Protein AF-A0A2K3KWJ8-F1 (afdb_monomer_lite)

Sequence (118 aa):
GRIQQNNNNMNENIMTQVVDEMERGFMESAGRNVFDSSGCLIFFIRRGTLHAA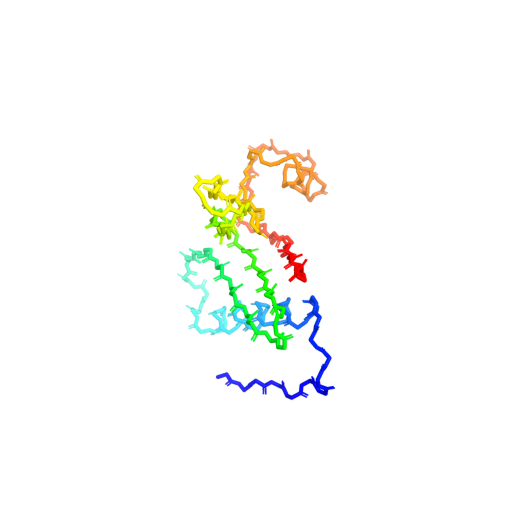NVGDSRSVLSSMKGIGKLKRLAVKQIVTDHNIDHREVKSAIRDLQPDIHDINCNINFPIFIAEKV

Radius of gyration: 17.96 Å; chains: 1; bounding box: 41×43×54 Å

Structure (mmCIF, N/CA/C/O backbone):
data_AF-A0A2K3KWJ8-F1
#
_entry.id   AF-A0A2K3KWJ8-F1
#
loop_
_atom_site.group_PDB
_atom_site.id
_atom_site.type_symbol
_atom_site.label_atom_id
_atom_site.label_alt_id
_atom_site.label_comp_id
_atom_site.label_asym_id
_atom_site.label_entity_id
_atom_site.label_seq_id
_atom_site.pdbx_PDB_ins_code
_atom_site.Cartn_x
_atom_site.Cartn_y
_atom_site.Cartn_z
_atom_site.occupancy
_atom_site.B_iso_or_equiv
_atom_site.auth_seq_id
_atom_site.auth_comp_id
_atom_site.auth_asym_id
_atom_site.auth_atom_id
_atom_site.pdbx_PDB_model_num
ATOM 1 N N . GLY A 1 1 ? -1.703 -16.107 -12.228 1.00 29.44 1 GLY A N 1
ATOM 2 C CA . GLY A 1 1 ? -0.675 -15.801 -11.215 1.00 29.44 1 GLY A CA 1
ATOM 3 C C . GLY A 1 1 ? -0.527 -16.972 -10.268 1.00 29.44 1 GLY A C 1
ATOM 4 O O . GLY A 1 1 ? -1.534 -17.524 -9.843 1.00 29.44 1 GLY A O 1
ATOM 5 N N . ARG A 1 2 ? 0.705 -17.398 -9.984 1.00 32.41 2 ARG A N 1
ATOM 6 C CA . ARG A 1 2 ? 1.006 -18.489 -9.048 1.00 32.41 2 ARG A CA 1
ATOM 7 C C . ARG A 1 2 ? 1.458 -17.839 -7.741 1.00 32.41 2 ARG A C 1
ATOM 9 O O . ARG A 1 2 ? 2.507 -17.210 -7.721 1.00 32.41 2 ARG A O 1
ATOM 16 N N . ILE A 1 3 ? 0.654 -17.925 -6.681 1.00 41.38 3 ILE A N 1
ATOM 17 C CA . ILE A 1 3 ? 1.034 -17.371 -5.373 1.00 41.38 3 ILE A CA 1
ATOM 18 C C . ILE A 1 3 ? 2.167 -18.248 -4.827 1.00 41.38 3 ILE A C 1
ATOM 20 O O . ILE A 1 3 ? 1.954 -19.436 -4.571 1.00 41.38 3 ILE A O 1
ATOM 24 N N . GLN A 1 4 ? 3.378 -17.696 -4.714 1.00 45.94 4 GLN A N 1
ATOM 25 C CA . GLN A 1 4 ? 4.510 -18.413 -4.126 1.00 45.94 4 GLN A CA 1
ATOM 26 C C . GLN A 1 4 ? 4.199 -18.779 -2.668 1.00 45.94 4 GLN A C 1
ATOM 28 O O . GLN A 1 4 ? 3.705 -17.959 -1.891 1.00 45.94 4 GLN A O 1
ATOM 33 N N . GLN A 1 5 ? 4.499 -20.020 -2.279 1.00 46.12 5 GLN A N 1
ATOM 34 C CA . GLN A 1 5 ? 4.441 -20.431 -0.880 1.00 46.12 5 GLN A CA 1
ATOM 35 C C . GLN A 1 5 ? 5.624 -19.808 -0.125 1.00 46.12 5 GLN A C 1
ATOM 37 O O . GLN A 1 5 ? 6.742 -20.301 -0.211 1.00 46.12 5 GLN A O 1
ATOM 42 N N . ASN A 1 6 ? 5.386 -18.734 0.631 1.00 52.72 6 ASN A N 1
ATOM 43 C CA . ASN A 1 6 ? 6.389 -18.151 1.526 1.00 52.72 6 ASN A CA 1
ATOM 44 C C . ASN A 1 6 ? 6.147 -18.604 2.970 1.00 52.72 6 ASN A C 1
ATOM 46 O O . ASN A 1 6 ? 5.498 -17.863 3.710 1.00 52.72 6 AS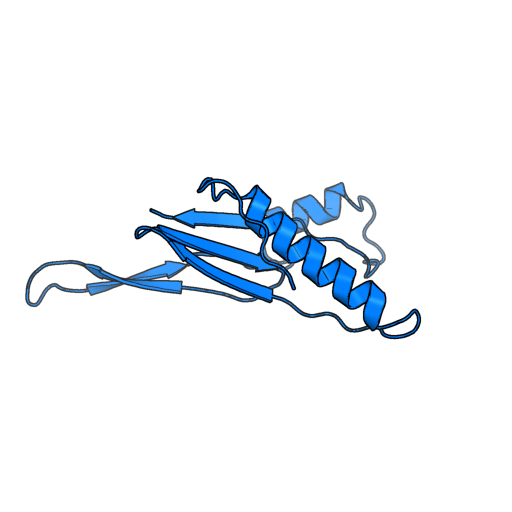N A O 1
ATOM 50 N N . ASN A 1 7 ? 6.616 -19.814 3.322 1.00 53.66 7 ASN A N 1
ATOM 51 C CA . ASN A 1 7 ? 6.937 -20.373 4.660 1.00 53.66 7 ASN A CA 1
ATOM 52 C C . ASN A 1 7 ? 6.309 -19.721 5.913 1.00 53.66 7 ASN A C 1
ATOM 54 O O . ASN A 1 7 ? 6.910 -19.637 6.979 1.00 53.66 7 ASN A O 1
ATOM 58 N N . ASN A 1 8 ? 5.068 -19.272 5.811 1.00 56.00 8 ASN A N 1
ATOM 59 C CA . ASN A 1 8 ? 4.373 -18.442 6.780 1.00 56.00 8 ASN A CA 1
ATOM 60 C C . ASN A 1 8 ? 5.010 -17.099 7.197 1.00 56.00 8 ASN A C 1
ATOM 62 O O . ASN A 1 8 ? 4.513 -16.513 8.158 1.00 56.00 8 ASN A O 1
ATOM 66 N N . ASN A 1 9 ? 6.002 -16.567 6.479 1.00 61.22 9 ASN A N 1
ATOM 67 C CA . ASN A 1 9 ? 6.663 -15.307 6.836 1.00 61.22 9 ASN A CA 1
ATOM 68 C C . ASN A 1 9 ? 6.201 -14.151 5.939 1.00 61.22 9 ASN A C 1
ATOM 70 O O . ASN A 1 9 ? 6.896 -13.769 5.001 1.00 61.22 9 ASN A O 1
ATOM 74 N N . MET A 1 10 ? 4.991 -13.641 6.190 1.00 65.19 10 MET A N 1
ATOM 75 C CA . MET A 1 10 ? 4.504 -12.466 5.467 1.00 65.19 10 MET A CA 1
ATOM 76 C C . MET A 1 10 ? 5.047 -11.185 6.074 1.00 65.19 10 MET A C 1
ATOM 78 O O . MET A 1 10 ? 4.832 -10.932 7.252 1.00 65.19 10 MET A O 1
ATOM 82 N N . ASN A 1 11 ? 5.740 -10.418 5.241 1.00 68.81 11 ASN A N 1
ATOM 83 C CA . ASN A 1 11 ? 6.336 -9.131 5.551 1.00 68.81 11 ASN A CA 1
ATOM 84 C C . ASN A 1 11 ? 6.162 -8.182 4.356 1.00 68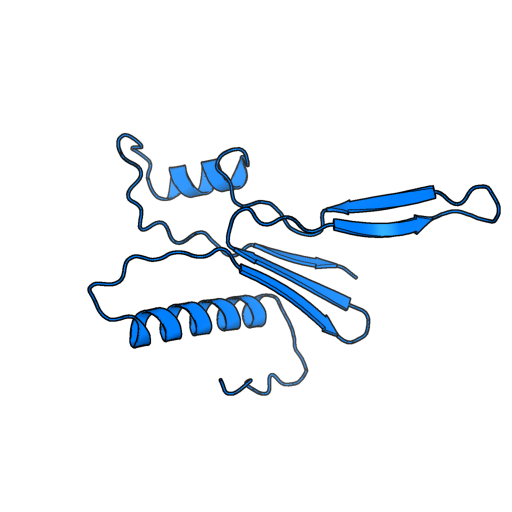.81 11 ASN A C 1
ATOM 86 O O . ASN A 1 11 ? 5.724 -8.598 3.277 1.00 68.81 11 ASN A O 1
ATOM 90 N N . GLU A 1 12 ? 6.550 -6.927 4.561 1.00 66.81 12 GLU A N 1
ATOM 91 C CA . GLU A 1 12 ? 6.615 -5.864 3.554 1.00 66.81 12 GLU A CA 1
ATOM 92 C C . GLU A 1 12 ? 7.129 -6.346 2.182 1.00 66.81 12 GLU A C 1
ATOM 94 O O . GLU A 1 12 ? 6.462 -6.154 1.167 1.00 66.81 12 GLU A O 1
ATOM 99 N N . ASN A 1 13 ? 8.231 -7.105 2.160 1.00 73.88 13 ASN A N 1
ATOM 100 C CA . ASN A 1 13 ? 8.828 -7.620 0.924 1.00 73.88 13 ASN A CA 1
ATOM 101 C C . ASN A 1 13 ? 7.878 -8.462 0.060 1.00 73.88 13 ASN A C 1
ATOM 103 O O . ASN A 1 13 ? 8.017 -8.435 -1.160 1.00 73.88 13 ASN A O 1
ATOM 107 N N . ILE A 1 14 ? 6.925 -9.209 0.636 1.00 77.94 14 ILE A N 1
ATOM 108 C CA . ILE A 1 14 ? 5.961 -9.962 -0.188 1.00 77.94 14 ILE A CA 1
ATOM 109 C C . ILE A 1 14 ? 5.044 -9.005 -0.943 1.00 77.94 14 ILE A C 1
ATOM 111 O O . ILE A 1 14 ? 4.773 -9.218 -2.120 1.00 77.94 14 ILE A O 1
ATOM 115 N N . MET A 1 15 ? 4.525 -7.982 -0.264 1.00 76.94 15 MET A N 1
ATOM 116 C CA . MET A 1 15 ? 3.573 -7.055 -0.874 1.00 76.94 15 MET A CA 1
ATOM 117 C C . MET A 1 15 ? 4.252 -6.243 -1.977 1.00 76.94 15 MET A C 1
ATOM 119 O O . MET A 1 15 ? 3.662 -6.085 -3.042 1.00 76.94 15 MET A O 1
ATOM 123 N N . THR A 1 16 ? 5.508 -5.837 -1.766 1.00 81.69 16 THR A N 1
ATOM 124 C CA . THR A 1 16 ? 6.354 -5.230 -2.804 1.00 81.69 16 THR A CA 1
ATOM 125 C C . THR A 1 16 ? 6.499 -6.161 -4.006 1.00 81.69 16 THR A C 1
ATOM 127 O O . THR A 1 16 ? 6.117 -5.788 -5.108 1.00 81.69 16 THR A O 1
ATOM 130 N N . GLN A 1 17 ? 6.915 -7.417 -3.794 1.00 83.75 17 GLN A N 1
ATOM 131 C CA . GLN A 1 17 ? 7.048 -8.397 -4.882 1.00 83.75 17 GLN A CA 1
ATOM 132 C C . GLN A 1 17 ? 5.737 -8.615 -5.642 1.00 83.75 17 GLN A C 1
ATOM 134 O O . GLN A 1 17 ? 5.741 -8.763 -6.856 1.00 83.75 17 GLN A O 1
ATOM 139 N N . VAL A 1 18 ? 4.602 -8.654 -4.943 1.00 83.12 18 VAL A N 1
ATOM 140 C CA . VAL A 1 18 ? 3.288 -8.840 -5.568 1.00 83.12 18 VAL A CA 1
ATOM 141 C C . VAL A 1 18 ? 2.939 -7.673 -6.493 1.00 83.12 18 VAL A C 1
ATOM 143 O O . VAL A 1 18 ? 2.399 -7.909 -7.573 1.00 83.12 18 VAL A O 1
ATOM 146 N N . VAL A 1 19 ? 3.242 -6.439 -6.089 1.00 83.75 19 VAL A N 1
ATOM 147 C CA . VAL A 1 19 ? 3.035 -5.253 -6.929 1.00 83.75 19 VAL A CA 1
ATOM 148 C C . VAL A 1 19 ? 4.008 -5.253 -8.111 1.00 83.75 19 VAL A C 1
ATOM 150 O O . VAL A 1 19 ? 3.551 -5.106 -9.242 1.00 83.75 19 VAL A O 1
ATOM 153 N N . ASP A 1 20 ? 5.297 -5.519 -7.881 1.00 85.31 20 ASP A N 1
ATOM 154 C CA . ASP A 1 20 ? 6.322 -5.576 -8.936 1.00 85.31 20 ASP A CA 1
ATOM 155 C C . ASP A 1 20 ? 5.982 -6.630 -10.005 1.00 85.31 20 ASP A C 1
ATOM 157 O O . ASP A 1 20 ? 6.119 -6.407 -11.208 1.00 85.31 20 ASP A O 1
ATOM 161 N N . GLU A 1 21 ? 5.499 -7.801 -9.580 1.00 86.81 21 GLU A N 1
ATOM 162 C CA . GLU A 1 21 ? 5.063 -8.871 -10.481 1.00 86.81 21 GLU A CA 1
ATOM 163 C C . GLU A 1 21 ? 3.813 -8.479 -11.284 1.00 86.81 21 GLU A C 1
ATOM 165 O O . GLU A 1 21 ? 3.697 -8.851 -12.455 1.00 86.81 21 GLU A O 1
ATOM 170 N N . MET A 1 22 ? 2.877 -7.732 -10.683 1.00 84.94 22 MET A N 1
ATOM 171 C CA . MET A 1 22 ? 1.701 -7.217 -11.393 1.00 84.94 22 MET A CA 1
ATOM 172 C C . MET A 1 22 ? 2.089 -6.182 -12.446 1.00 84.94 22 MET A C 1
ATOM 174 O O . MET A 1 22 ? 1.614 -6.272 -13.578 1.00 84.94 22 MET A O 1
ATOM 178 N N . GLU A 1 23 ? 2.971 -5.244 -12.101 1.00 84.00 23 GLU A N 1
ATOM 179 C CA . GLU A 1 23 ? 3.488 -4.245 -13.035 1.00 84.00 23 GLU A CA 1
ATOM 180 C C . GLU A 1 23 ? 4.237 -4.914 -14.190 1.00 84.00 23 GLU A C 1
ATOM 182 O O . GLU A 1 23 ? 3.938 -4.659 -15.358 1.00 84.00 23 GLU A O 1
ATOM 187 N N . ARG A 1 24 ? 5.148 -5.848 -13.888 1.00 84.69 24 ARG A N 1
ATOM 188 C CA . ARG A 1 24 ? 5.889 -6.580 -14.919 1.00 84.69 24 ARG A CA 1
ATOM 189 C C . ARG A 1 24 ? 4.954 -7.342 -15.856 1.00 84.69 24 ARG A C 1
ATOM 191 O O . ARG A 1 24 ? 5.104 -7.246 -17.071 1.00 84.69 24 ARG A O 1
ATOM 198 N N . GLY A 1 25 ? 3.968 -8.056 -15.310 1.00 84.75 25 GLY A N 1
ATOM 199 C CA . GLY A 1 25 ? 2.985 -8.786 -16.113 1.00 84.75 25 GLY A CA 1
ATOM 200 C C . GLY A 1 25 ? 2.131 -7.868 -16.993 1.00 84.75 25 GLY A C 1
ATOM 201 O O . GLY A 1 25 ? 1.828 -8.219 -18.136 1.00 84.75 25 GLY A O 1
ATOM 202 N N . PHE A 1 26 ? 1.776 -6.679 -16.497 1.00 83.44 26 PHE A N 1
ATOM 203 C CA . PHE A 1 2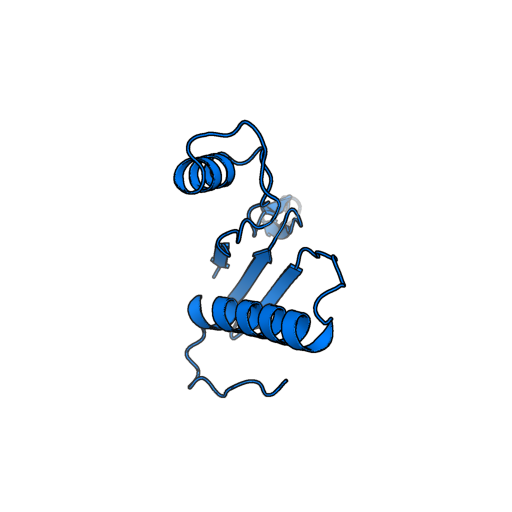6 ? 1.099 -5.667 -17.303 1.00 83.44 26 PHE A CA 1
ATOM 204 C C . PHE A 1 26 ? 1.989 -5.188 -18.454 1.00 83.44 26 PHE A C 1
ATOM 206 O O . PHE A 1 26 ? 1.561 -5.237 -19.606 1.00 83.44 26 PHE A O 1
ATOM 213 N N . MET A 1 27 ? 3.239 -4.811 -18.172 1.00 82.88 27 MET A N 1
ATOM 214 C CA . MET A 1 27 ? 4.191 -4.336 -19.185 1.00 82.88 27 MET A CA 1
ATOM 215 C C . MET A 1 27 ? 4.482 -5.388 -20.264 1.00 82.88 27 MET A C 1
ATOM 217 O O . MET A 1 27 ? 4.599 -5.054 -21.444 1.00 82.88 27 MET A O 1
ATOM 221 N N . GLU A 1 28 ? 4.557 -6.666 -19.888 1.00 86.06 28 GLU A N 1
ATOM 222 C CA . GLU A 1 28 ? 4.706 -7.781 -20.830 1.00 86.06 28 GLU A CA 1
ATOM 223 C C . GLU A 1 28 ? 3.471 -7.954 -21.732 1.00 86.06 28 GLU A C 1
ATOM 225 O O . GLU A 1 28 ? 3.615 -8.280 -22.913 1.00 86.06 28 GLU A O 1
ATOM 230 N N . SER A 1 29 ? 2.261 -7.718 -21.209 1.00 84.69 29 SER A N 1
ATOM 231 C CA . SER A 1 29 ? 1.005 -7.930 -21.942 1.00 84.69 29 SER A CA 1
ATOM 232 C C . SER A 1 29 ? 0.537 -6.726 -22.763 1.00 84.69 29 SER A C 1
ATOM 234 O O . SER A 1 29 ? -0.089 -6.921 -23.805 1.00 84.69 29 SER A O 1
ATOM 236 N N . ALA A 1 30 ? 0.769 -5.499 -22.295 1.00 80.56 30 ALA A N 1
ATOM 237 C CA . ALA A 1 30 ? 0.237 -4.276 -22.899 1.00 80.56 30 ALA A CA 1
ATOM 238 C C . ALA A 1 30 ? 0.949 -3.903 -24.217 1.00 80.56 30 ALA A C 1
ATOM 240 O O . ALA A 1 30 ? 0.386 -3.212 -25.065 1.00 80.56 30 ALA A O 1
ATOM 241 N N . GLY A 1 31 ? 2.168 -4.409 -24.439 1.00 74.38 31 GLY A N 1
ATOM 242 C CA . GLY A 1 31 ? 2.974 -4.080 -25.615 1.00 74.38 31 GLY A CA 1
ATOM 243 C C . GLY A 1 31 ? 3.531 -2.648 -25.579 1.00 74.38 31 GLY A C 1
ATOM 244 O O . GLY A 1 31 ? 3.257 -1.865 -24.679 1.00 74.38 31 GLY A O 1
ATOM 245 N N . ARG A 1 32 ? 4.353 -2.278 -26.570 1.00 72.00 32 ARG A N 1
ATOM 246 C CA . ARG A 1 32 ? 5.169 -1.038 -26.533 1.00 72.00 32 ARG A CA 1
ATOM 247 C C . ARG A 1 32 ? 4.409 0.278 -26.764 1.00 72.00 32 ARG A C 1
ATOM 249 O O . ARG A 1 32 ? 5.027 1.331 -26.682 1.00 72.00 32 ARG A O 1
ATOM 256 N N . ASN A 1 33 ? 3.116 0.226 -27.087 1.00 72.62 33 ASN A N 1
ATOM 257 C CA . ASN A 1 33 ? 2.342 1.388 -27.553 1.00 72.62 33 ASN A CA 1
ATOM 258 C C . ASN A 1 33 ? 1.078 1.655 -26.721 1.00 72.62 33 ASN A C 1
ATOM 260 O O . ASN A 1 33 ? 0.197 2.387 -27.169 1.00 72.62 33 ASN A O 1
ATOM 264 N N . VAL A 1 34 ? 0.963 1.043 -25.542 1.00 69.38 34 VAL A N 1
ATOM 265 C CA . VAL A 1 34 ? -0.130 1.306 -24.603 1.00 69.38 34 VAL A CA 1
ATOM 266 C C . VAL A 1 34 ? 0.422 2.156 -23.468 1.00 69.38 34 VAL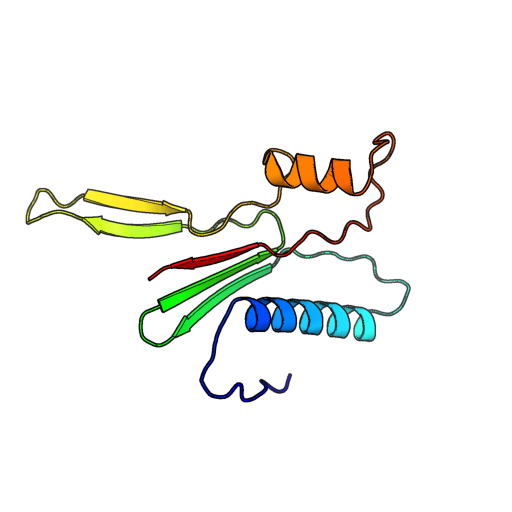 A C 1
ATOM 268 O O . VAL A 1 34 ? 1.342 1.744 -22.769 1.00 69.38 34 VAL A O 1
ATOM 271 N N . PHE A 1 35 ? -0.143 3.350 -23.314 1.00 68.06 35 PHE A N 1
ATOM 272 C CA . PHE A 1 35 ? 0.148 4.260 -22.214 1.00 68.06 35 PHE A CA 1
ATOM 273 C C . PHE A 1 35 ? -1.105 4.356 -21.359 1.00 68.06 35 PHE A C 1
ATOM 275 O O . PHE A 1 35 ? -2.016 5.123 -21.663 1.00 68.06 35 PHE A O 1
ATOM 282 N N . ASP A 1 36 ? -1.157 3.524 -20.329 1.00 69.88 36 ASP A N 1
ATOM 283 C CA . ASP A 1 36 ? -2.197 3.558 -19.314 1.00 69.88 36 ASP A CA 1
ATOM 284 C C . ASP A 1 36 ? -1.532 3.429 -17.945 1.00 69.88 36 ASP A C 1
ATOM 286 O O . ASP A 1 36 ? -0.491 2.778 -17.815 1.00 69.88 36 ASP A O 1
ATOM 290 N N . SER A 1 37 ? -2.098 4.085 -16.939 1.00 74.94 37 SER A N 1
ATOM 291 C CA . SER A 1 37 ? -1.611 3.998 -15.568 1.00 74.94 37 SER A CA 1
ATOM 292 C C . SER A 1 37 ? -2.779 3.825 -14.614 1.00 74.94 37 SER A C 1
ATOM 294 O O . SER A 1 37 ? -3.872 4.356 -14.809 1.00 74.94 37 SER A O 1
ATOM 296 N N . SER A 1 38 ? -2.546 3.060 -13.556 1.00 81.19 38 SER A N 1
ATOM 297 C CA . SER A 1 38 ? -3.554 2.807 -12.537 1.00 81.19 38 SER A CA 1
ATOM 298 C C . SER A 1 38 ? -2.928 2.871 -11.157 1.00 81.19 38 SER A C 1
ATOM 300 O O . SER A 1 38 ? -1.851 2.317 -10.937 1.00 81.19 38 SER A O 1
ATOM 302 N N . GLY A 1 39 ? -3.638 3.482 -10.213 1.00 85.06 39 GLY A N 1
ATOM 303 C CA . GLY A 1 39 ? -3.368 3.271 -8.798 1.00 85.06 39 GLY A CA 1
ATOM 304 C C . GLY A 1 39 ? -3.895 1.911 -8.335 1.00 85.06 39 GLY A C 1
ATOM 305 O O . GLY A 1 39 ? -4.862 1.384 -8.887 1.00 85.06 39 GLY A O 1
ATOM 306 N N . CYS A 1 40 ? -3.281 1.346 -7.300 1.00 86.44 40 CYS A N 1
ATOM 307 C CA . CYS A 1 40 ? -3.704 0.094 -6.692 1.00 86.44 40 CYS A CA 1
ATOM 308 C C . CYS A 1 40 ? -3.647 0.188 -5.168 1.00 86.44 40 CYS A C 1
ATOM 310 O O . CYS A 1 40 ? -2.668 0.650 -4.588 1.00 86.44 40 CYS A O 1
ATOM 312 N N . LEU A 1 41 ? -4.701 -0.296 -4.518 1.00 87.00 41 LEU A N 1
ATOM 313 C CA . LEU A 1 41 ? -4.805 -0.366 -3.070 1.00 87.00 41 LEU A CA 1
ATOM 314 C C . LEU A 1 41 ? -5.134 -1.806 -2.677 1.00 87.00 41 LEU A C 1
ATOM 316 O O . LEU A 1 41 ? -6.214 -2.316 -2.977 1.00 87.00 41 LEU A O 1
ATOM 320 N N . ILE A 1 42 ? -4.191 -2.462 -2.008 1.00 87.12 42 ILE A N 1
ATOM 321 C CA . ILE A 1 42 ? -4.256 -3.890 -1.698 1.00 87.12 42 ILE A CA 1
ATOM 322 C C . ILE A 1 42 ? -4.416 -4.070 -0.193 1.00 87.12 42 ILE A C 1
ATOM 324 O O . ILE A 1 42 ? -3.610 -3.561 0.586 1.00 87.12 42 ILE A O 1
ATOM 328 N N . PHE A 1 43 ? -5.422 -4.850 0.206 1.00 85.50 43 PHE A N 1
ATOM 329 C CA . PHE A 1 43 ? -5.613 -5.296 1.584 1.00 85.50 43 PHE A CA 1
ATOM 330 C C . PHE A 1 43 ? -5.439 -6.795 1.697 1.00 85.50 43 PHE A C 1
ATOM 332 O O . PHE A 1 43 ? -5.949 -7.562 0.880 1.00 85.50 43 PHE A O 1
ATOM 339 N N . PHE A 1 44 ? -4.793 -7.212 2.773 1.00 82.81 44 PHE A N 1
ATOM 340 C CA . PHE A 1 44 ? -4.659 -8.615 3.096 1.00 82.81 44 PHE A CA 1
ATOM 341 C C . PHE A 1 44 ? -4.781 -8.828 4.603 1.00 82.81 44 PHE A C 1
ATOM 343 O O . PHE A 1 44 ? -4.112 -8.163 5.391 1.00 82.81 44 PHE A O 1
ATOM 350 N N . ILE A 1 45 ? -5.647 -9.758 5.011 1.00 84.44 45 ILE A N 1
ATOM 351 C CA . ILE A 1 45 ? -5.868 -10.094 6.421 1.00 84.44 45 ILE A CA 1
ATOM 352 C C . ILE A 1 45 ? -5.286 -11.471 6.694 1.00 84.44 45 ILE A C 1
ATOM 354 O O . ILE A 1 45 ? -5.662 -12.456 6.054 1.00 84.44 45 ILE A O 1
ATOM 358 N N . ARG A 1 46 ? -4.419 -11.564 7.701 1.00 78.06 46 ARG A N 1
ATOM 359 C CA . ARG A 1 46 ? -3.847 -12.837 8.133 1.00 78.06 46 ARG A CA 1
ATOM 360 C C . ARG A 1 46 ? -3.606 -12.864 9.622 1.00 78.06 46 ARG A C 1
ATOM 362 O O . ARG A 1 46 ? -2.975 -11.978 10.173 1.00 78.06 46 ARG A O 1
ATOM 369 N N . ARG A 1 47 ? -4.070 -13.944 10.261 1.00 84.00 47 ARG A N 1
ATOM 370 C CA . ARG A 1 47 ? -3.881 -14.194 11.703 1.00 84.00 47 ARG A CA 1
ATOM 371 C C . ARG A 1 47 ? -4.302 -13.002 12.580 1.00 84.00 47 ARG A C 1
ATOM 373 O O . ARG A 1 47 ? -3.694 -12.749 13.609 1.00 84.00 47 ARG A O 1
ATOM 380 N N . GLY A 1 48 ? -5.350 -12.287 12.168 1.00 82.50 48 GLY A N 1
ATOM 381 C CA . GLY A 1 48 ? -5.855 -11.107 12.875 1.00 82.50 48 GLY A CA 1
ATOM 382 C C . GLY A 1 48 ? -5.140 -9.794 12.540 1.00 82.50 48 GLY A C 1
ATOM 383 O O . GLY A 1 48 ? -5.618 -8.750 12.960 1.00 82.50 48 GLY A O 1
ATOM 384 N N . THR A 1 49 ? -4.066 -9.822 11.751 1.00 81.44 49 THR A N 1
ATOM 385 C CA . THR A 1 49 ? -3.334 -8.631 11.301 1.00 81.44 49 THR A CA 1
ATOM 386 C C . THR A 1 49 ? -3.835 -8.184 9.930 1.00 81.44 49 THR A C 1
ATOM 388 O O . THR A 1 49 ? -4.032 -9.013 9.036 1.00 81.44 49 THR A O 1
ATOM 391 N N . LEU A 1 50 ? -4.046 -6.875 9.763 1.00 83.25 50 LEU A N 1
ATOM 392 C CA . LEU A 1 50 ? -4.389 -6.248 8.485 1.00 83.25 50 LEU A CA 1
ATOM 393 C C . LEU A 1 50 ? -3.132 -5.610 7.887 1.00 83.25 50 LEU A C 1
ATOM 395 O O . LEU A 1 50 ? -2.557 -4.687 8.463 1.00 83.25 50 LEU A O 1
ATOM 399 N N . HIS A 1 51 ? -2.752 -6.077 6.705 1.00 82.44 51 HIS A N 1
ATOM 400 C CA . HIS A 1 51 ? -1.694 -5.501 5.886 1.00 82.44 51 HIS A CA 1
ATOM 401 C C . HIS A 1 51 ? -2.322 -4.667 4.772 1.00 82.44 51 HIS A C 1
ATOM 403 O O . HIS A 1 51 ? -3.329 -5.075 4.180 1.00 82.44 51 HIS A O 1
ATOM 409 N N . ALA A 1 52 ? -1.728 -3.511 4.487 1.00 83.88 52 ALA A N 1
ATOM 410 C CA . ALA A 1 52 ? -2.164 -2.638 3.410 1.00 83.88 52 ALA A CA 1
ATOM 411 C C . ALA A 1 52 ? -0.967 -2.124 2.602 1.00 83.88 52 ALA A C 1
ATOM 413 O O . ALA A 1 52 ? 0.027 -1.683 3.181 1.00 83.88 52 ALA A O 1
ATOM 414 N N . ALA A 1 53 ? -1.088 -2.153 1.277 1.00 84.69 53 ALA A N 1
ATOM 415 C CA . ALA A 1 53 ? -0.144 -1.542 0.345 1.00 84.69 53 ALA A CA 1
ATOM 416 C C . ALA A 1 53 ? -0.901 -0.571 -0.561 1.00 84.69 53 ALA A C 1
ATOM 418 O O . ALA A 1 53 ? -1.958 -0.927 -1.088 1.00 84.69 53 ALA A O 1
ATOM 419 N N . ASN A 1 54 ? -0.379 0.644 -0.718 1.00 86.88 54 ASN A N 1
ATOM 420 C CA . ASN A 1 54 ? -0.975 1.668 -1.567 1.00 86.88 54 ASN A CA 1
ATOM 421 C C . ASN A 1 54 ? 0.008 2.101 -2.655 1.00 86.88 54 ASN A C 1
ATOM 423 O O . ASN A 1 54 ? 1.182 2.338 -2.382 1.00 86.88 54 ASN A O 1
ATOM 427 N N . VAL A 1 55 ? -0.496 2.225 -3.876 1.00 86.62 55 VAL A N 1
ATOM 428 C CA . VAL A 1 55 ? 0.193 2.756 -5.049 1.00 86.62 55 VAL A CA 1
ATOM 429 C C . VAL A 1 55 ? -0.745 3.790 -5.661 1.00 86.62 55 VAL A C 1
ATOM 431 O O . VAL A 1 55 ? -1.764 3.435 -6.243 1.00 86.62 55 VAL A O 1
ATOM 434 N N . GLY A 1 56 ? -0.435 5.073 -5.493 1.00 86.38 56 GLY A N 1
ATOM 435 C CA . GLY A 1 56 ? -1.268 6.183 -5.965 1.00 86.38 56 GLY A CA 1
ATOM 436 C C . GLY A 1 56 ? -1.993 6.915 -4.835 1.00 86.38 56 GLY A C 1
ATOM 437 O O . GLY A 1 56 ? -1.637 6.822 -3.661 1.00 86.38 56 GLY A O 1
ATOM 438 N N . ASP A 1 57 ? -3.015 7.685 -5.181 1.00 87.75 57 ASP A N 1
ATOM 439 C CA . ASP A 1 57 ? -3.708 8.610 -4.277 1.00 87.75 57 ASP A CA 1
ATOM 440 C C . ASP A 1 57 ? -4.962 8.013 -3.615 1.00 87.75 57 ASP A C 1
ATOM 442 O O . ASP A 1 57 ? -5.710 8.713 -2.928 1.00 87.75 57 ASP A O 1
ATOM 446 N N . SER A 1 58 ? -5.177 6.705 -3.781 1.00 89.75 58 SER A N 1
ATOM 447 C CA . SER A 1 58 ? -6.261 5.986 -3.117 1.00 89.75 58 SER A CA 1
ATOM 448 C C . SER A 1 58 ? -6.138 6.071 -1.595 1.00 89.75 58 SER A C 1
ATOM 450 O O . SER A 1 58 ? -5.056 5.946 -1.023 1.00 89.75 58 SER A O 1
ATOM 452 N N . ARG A 1 59 ? -7.283 6.236 -0.923 1.00 90.38 59 ARG A N 1
ATOM 453 C CA . ARG A 1 59 ? -7.358 6.406 0.532 1.00 90.38 59 ARG A CA 1
ATOM 454 C C . ARG A 1 59 ? -8.108 5.263 1.192 1.00 90.38 59 ARG A C 1
ATOM 456 O O . ARG A 1 59 ? -9.167 4.846 0.733 1.00 90.38 59 ARG A O 1
ATOM 463 N N . SER A 1 60 ? -7.609 4.832 2.349 1.00 88.75 60 SER A N 1
ATOM 464 C CA . SER A 1 60 ? -8.304 3.865 3.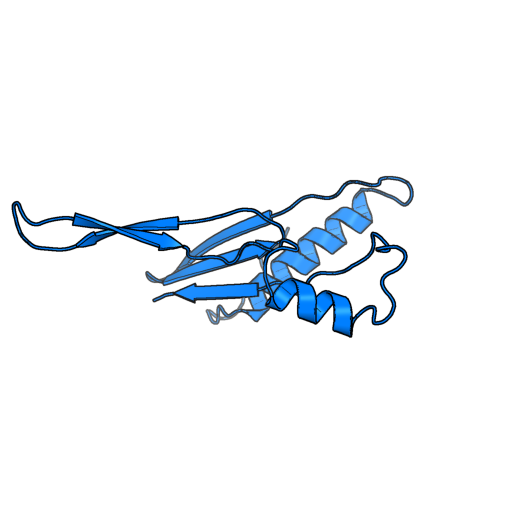195 1.00 88.75 60 SER A CA 1
ATOM 465 C C . SER A 1 60 ? -8.336 4.255 4.656 1.00 88.75 60 SER A C 1
ATOM 467 O O . SER A 1 60 ? -7.349 4.726 5.231 1.00 88.75 60 SER A O 1
ATOM 469 N N . VAL A 1 61 ? -9.494 4.010 5.262 1.00 90.56 61 VAL A N 1
ATOM 470 C CA . VAL A 1 61 ? -9.777 4.286 6.663 1.00 90.56 61 VAL A CA 1
ATOM 471 C C . VAL A 1 61 ? -10.306 3.034 7.347 1.00 90.56 61 VAL A C 1
ATOM 473 O O . VAL A 1 61 ? -11.156 2.322 6.821 1.00 90.56 61 VAL A O 1
ATOM 476 N N . LEU A 1 62 ? -9.822 2.791 8.559 1.00 87.62 62 LEU A N 1
ATOM 477 C CA . LEU A 1 62 ? -10.331 1.761 9.447 1.00 87.62 62 LEU A CA 1
ATOM 478 C C . LEU A 1 62 ? -11.128 2.424 10.565 1.00 87.62 62 LEU A C 1
ATOM 480 O O . LEU A 1 62 ? -10.620 3.297 11.277 1.00 87.62 62 LEU A O 1
ATOM 484 N N . SER A 1 63 ? -12.376 1.997 10.727 1.00 90.00 63 SER A N 1
ATOM 485 C CA . SER A 1 63 ? -13.249 2.467 11.796 1.00 90.00 63 SER A CA 1
ATOM 486 C C . SER A 1 63 ? -13.373 1.436 12.912 1.00 90.00 63 SER A C 1
ATOM 488 O O . SER A 1 63 ? -13.526 0.246 12.651 1.00 90.00 63 SER A O 1
ATOM 490 N N . SER A 1 64 ? -13.382 1.895 14.159 1.00 88.94 64 SER A N 1
ATOM 491 C CA . SER A 1 64 ? -13.646 1.068 15.338 1.00 88.94 64 SER A CA 1
ATOM 492 C C . SER A 1 64 ? -14.575 1.800 16.299 1.00 88.94 64 SER A C 1
ATOM 494 O O . SER A 1 64 ? -14.489 3.017 16.453 1.00 88.94 64 SER A O 1
ATOM 496 N N . MET A 1 65 ? -15.461 1.067 16.970 1.00 92.88 65 MET A N 1
ATOM 497 C CA . MET A 1 65 ? -16.241 1.620 18.076 1.00 92.88 65 MET A CA 1
ATOM 498 C C . MET A 1 65 ? -15.411 1.540 19.356 1.00 92.88 65 MET A C 1
ATOM 500 O O . MET A 1 65 ? -15.061 0.448 19.797 1.00 92.88 65 MET A O 1
ATOM 504 N N . LYS A 1 66 ? -15.106 2.690 19.964 1.00 90.00 66 LYS A N 1
ATOM 505 C CA . LYS A 1 66 ? -14.362 2.784 21.229 1.00 90.00 66 LYS A CA 1
ATOM 506 C C . LYS A 1 66 ? -15.253 3.330 22.341 1.00 90.00 66 LYS A C 1
ATOM 508 O O . LYS A 1 66 ? -16.076 4.201 22.089 1.00 90.00 66 LYS A O 1
ATOM 513 N N . GLY A 1 67 ? -15.072 2.851 23.571 1.00 90.12 67 GLY A N 1
ATOM 514 C CA . GLY A 1 67 ? -15.850 3.270 24.746 1.00 90.12 67 GLY A CA 1
ATOM 515 C C . GLY A 1 67 ? -16.870 2.227 25.217 1.00 90.12 67 GLY A C 1
ATOM 516 O O . GLY A 1 67 ? -16.968 1.135 24.660 1.00 90.12 67 GLY A O 1
ATOM 517 N N . ILE A 1 68 ? -17.624 2.561 26.269 1.00 90.50 68 ILE A N 1
ATOM 518 C CA . ILE A 1 68 ? -18.512 1.630 26.986 1.00 90.50 68 ILE A CA 1
ATOM 519 C C . ILE A 1 68 ? -19.953 2.162 26.972 1.00 90.50 68 ILE A C 1
ATOM 521 O O . ILE A 1 68 ? -20.197 3.347 27.199 1.00 90.50 68 ILE A O 1
ATOM 525 N N . GLY A 1 69 ? -20.924 1.280 26.713 1.00 89.12 69 GLY A N 1
ATOM 526 C CA . GLY A 1 69 ? -22.352 1.613 26.758 1.00 89.12 69 GLY A CA 1
ATOM 527 C C . GLY A 1 69 ? -22.745 2.752 25.808 1.00 89.12 69 GLY A C 1
ATOM 528 O O . GLY A 1 69 ? -22.400 2.733 24.628 1.00 89.12 69 GLY A O 1
ATOM 529 N N . LYS A 1 70 ? -23.463 3.753 26.331 1.00 90.12 70 LYS A N 1
ATOM 530 C CA . LYS A 1 70 ? -23.912 4.936 25.570 1.00 90.12 70 LYS A CA 1
ATOM 531 C C . LYS A 1 70 ? -22.780 5.915 25.219 1.00 90.12 70 LYS A C 1
ATOM 533 O O . LYS A 1 70 ? -22.995 6.808 24.411 1.00 90.12 70 LYS A O 1
ATOM 538 N N . LEU A 1 71 ? -21.583 5.741 25.787 1.00 91.38 71 LEU A N 1
ATOM 539 C CA . LEU A 1 71 ? -20.398 6.559 25.499 1.00 91.38 71 LEU A CA 1
ATOM 540 C C . LEU A 1 71 ? -19.531 5.973 24.375 1.00 91.38 71 LEU A C 1
ATOM 542 O O . LEU A 1 71 ? -18.378 6.375 24.210 1.00 91.38 71 LEU A O 1
ATOM 546 N N . LYS A 1 72 ? -20.047 5.007 23.605 1.00 94.06 72 LYS A N 1
ATOM 547 C CA . LYS A 1 72 ? -19.340 4.507 22.426 1.00 94.06 72 LYS A CA 1
ATOM 548 C C . LYS A 1 72 ? -19.223 5.613 21.373 1.00 94.06 72 LYS A C 1
ATOM 550 O O . LYS A 1 72 ? -20.218 6.220 20.988 1.00 94.06 72 LYS A O 1
ATOM 555 N N . ARG A 1 73 ? -18.008 5.843 20.882 1.00 93.12 73 ARG A N 1
ATOM 556 C CA . ARG A 1 73 ? -17.696 6.794 19.809 1.00 93.12 73 ARG A CA 1
ATOM 557 C C . ARG A 1 73 ? -17.039 6.056 18.650 1.00 93.12 73 ARG A C 1
ATOM 559 O O . ARG A 1 73 ? -16.264 5.120 18.863 1.00 93.12 73 ARG A O 1
ATOM 566 N N . LEU A 1 74 ? -17.333 6.504 17.435 1.00 94.19 74 LEU A N 1
ATOM 567 C CA . LEU A 1 74 ? -16.660 6.034 16.234 1.00 94.19 74 LEU A CA 1
ATOM 568 C C . LEU A 1 74 ? -15.254 6.642 16.186 1.00 94.19 74 LEU A C 1
ATOM 570 O O . LEU A 1 74 ? -15.099 7.858 16.107 1.00 94.19 74 LEU A O 1
ATOM 574 N N . ALA A 1 75 ? -14.233 5.797 16.251 1.00 90.88 75 ALA A N 1
ATOM 575 C CA . ALA A 1 75 ? -12.852 6.173 16.003 1.00 90.88 75 ALA A CA 1
ATOM 576 C C . ALA A 1 75 ? -12.488 5.761 14.577 1.00 90.88 75 ALA A C 1
ATOM 578 O O . ALA A 1 75 ? -12.548 4.578 14.247 1.00 90.88 75 ALA A O 1
ATOM 579 N N . VAL A 1 76 ? -12.099 6.726 13.748 1.00 91.31 76 VAL A N 1
ATOM 580 C CA . VAL A 1 76 ? -11.683 6.504 12.359 1.00 91.31 76 VAL A CA 1
ATOM 581 C C . VAL A 1 76 ? -10.193 6.799 12.253 1.00 91.31 76 VAL A C 1
ATOM 583 O O . VAL A 1 76 ? -9.729 7.828 12.740 1.00 91.31 76 VAL A O 1
ATOM 586 N N . LYS A 1 77 ? -9.432 5.889 11.647 1.00 87.94 77 LYS A N 1
ATOM 587 C CA . LYS A 1 77 ? -7.990 6.035 11.444 1.00 87.94 77 LYS A CA 1
ATOM 588 C C . LYS A 1 77 ? -7.659 5.764 9.986 1.00 87.94 77 LYS A C 1
ATOM 590 O O . LYS A 1 77 ? -7.993 4.699 9.482 1.00 87.94 77 LYS A O 1
ATOM 595 N N . GLN A 1 78 ? -6.955 6.683 9.337 1.00 88.81 78 GLN A N 1
ATOM 596 C CA . GLN A 1 78 ? -6.365 6.422 8.028 1.00 88.81 78 GLN A CA 1
ATOM 597 C C . GLN A 1 78 ? -5.252 5.369 8.159 1.00 88.81 78 GLN A C 1
ATOM 599 O O . GLN A 1 78 ? -4.426 5.415 9.082 1.00 88.81 78 GLN A O 1
ATOM 604 N N . ILE A 1 79 ? -5.288 4.354 7.296 1.00 88.19 79 ILE A N 1
ATOM 605 C CA . ILE A 1 79 ? -4.384 3.199 7.389 1.00 88.19 79 ILE A CA 1
ATOM 606 C C . ILE A 1 79 ? -3.328 3.141 6.292 1.00 88.19 79 ILE A C 1
ATOM 608 O O . ILE A 1 79 ? -2.349 2.436 6.498 1.00 88.19 79 ILE A O 1
ATOM 612 N N . VAL A 1 80 ? -3.474 3.927 5.227 1.00 84.56 80 VAL A N 1
ATOM 613 C CA . VAL A 1 80 ? -2.481 4.096 4.155 1.00 84.56 80 VAL A CA 1
ATOM 614 C C . VAL A 1 80 ? -2.218 5.576 3.914 1.00 84.56 80 VAL A C 1
ATOM 616 O O . VAL A 1 80 ? -3.092 6.396 4.192 1.00 84.56 80 VAL A O 1
ATOM 619 N N . THR A 1 81 ? -1.040 5.912 3.407 1.00 84.12 81 THR A N 1
ATOM 620 C CA . THR A 1 81 ? -0.681 7.282 3.029 1.00 84.12 81 THR A CA 1
ATOM 621 C C . THR A 1 81 ? -1.037 7.519 1.566 1.00 84.12 81 THR A C 1
ATOM 623 O O . THR A 1 81 ? -0.751 6.669 0.727 1.00 84.12 81 THR A O 1
ATOM 626 N N . ASP A 1 82 ? -1.656 8.657 1.257 1.00 85.12 82 ASP A N 1
ATOM 627 C CA . ASP A 1 82 ? -1.969 9.032 -0.124 1.00 85.12 82 ASP A CA 1
ATOM 628 C C . ASP A 1 82 ? -0.665 9.420 -0.849 1.00 85.12 82 ASP A C 1
ATOM 630 O O . ASP A 1 82 ? 0.087 10.264 -0.352 1.00 85.12 82 ASP A O 1
ATOM 634 N N . HIS A 1 83 ? -0.390 8.856 -2.029 1.00 82.06 83 HIS A N 1
ATOM 635 C CA . HIS A 1 83 ? 0.779 9.234 -2.832 1.00 82.06 83 HIS A CA 1
ATOM 636 C C . HIS A 1 83 ? 0.410 10.344 -3.813 1.00 82.06 83 HIS A C 1
ATOM 638 O O . HIS A 1 83 ? 0.187 10.112 -4.997 1.00 82.06 83 HIS A O 1
ATOM 644 N N . ASN A 1 84 ? 0.329 11.567 -3.295 1.00 79.50 84 ASN A N 1
ATOM 645 C CA . ASN A 1 84 ? 0.103 12.771 -4.087 1.00 79.50 84 ASN A CA 1
ATOM 646 C C . ASN A 1 84 ? 1.159 13.840 -3.776 1.00 79.50 84 ASN A C 1
ATOM 648 O O . ASN A 1 84 ? 1.876 13.765 -2.776 1.00 79.50 84 ASN A O 1
ATOM 652 N N . ILE A 1 85 ? 1.242 14.862 -4.631 1.00 76.06 85 ILE A N 1
ATOM 653 C CA . ILE A 1 85 ? 2.228 15.938 -4.482 1.00 76.06 85 ILE A CA 1
ATOM 654 C C . ILE A 1 85 ? 1.994 16.783 -3.226 1.00 76.06 85 ILE A C 1
ATOM 656 O O . ILE A 1 85 ? 2.868 17.549 -2.846 1.00 76.06 85 ILE A O 1
ATOM 660 N N . ASP A 1 86 ? 0.862 16.674 -2.536 1.00 77.19 86 ASP A N 1
ATOM 661 C CA . ASP A 1 86 ? 0.643 17.404 -1.288 1.00 77.19 86 ASP A CA 1
ATOM 662 C C . ASP A 1 86 ? 1.370 16.769 -0.096 1.00 77.19 86 ASP A C 1
ATOM 664 O O . ASP A 1 86 ? 1.701 17.486 0.853 1.00 77.19 86 ASP A O 1
ATOM 668 N N . HIS A 1 87 ? 1.729 15.481 -0.173 1.00 76.19 87 HIS A N 1
ATOM 669 C CA . HIS A 1 87 ? 2.559 14.825 0.838 1.00 76.19 87 HIS A CA 1
ATOM 670 C C . HIS A 1 87 ? 4.034 15.224 0.732 1.00 76.19 87 HIS A C 1
ATOM 672 O O . HIS A 1 87 ? 4.648 15.215 -0.340 1.00 76.19 87 HIS A O 1
ATOM 678 N N . ARG A 1 88 ? 4.628 15.577 1.877 1.00 79.94 88 ARG A N 1
ATOM 679 C CA . ARG A 1 88 ? 6.013 16.069 1.946 1.00 79.94 88 ARG A CA 1
ATOM 680 C C . ARG A 1 88 ? 7.015 14.988 1.567 1.00 79.94 88 ARG A C 1
ATOM 682 O O . ARG A 1 88 ? 8.001 15.290 0.909 1.00 79.94 88 ARG A O 1
ATOM 689 N N . GLU A 1 89 ? 6.741 13.753 1.957 1.00 78.00 89 GLU A N 1
ATOM 690 C CA . GLU A 1 89 ? 7.560 12.577 1.686 1.00 78.00 89 GLU A CA 1
ATOM 691 C C . GLU A 1 89 ? 7.615 12.299 0.181 1.00 78.00 89 GLU A C 1
ATOM 693 O O . GLU A 1 89 ? 8.695 12.111 -0.368 1.00 78.00 89 GLU A O 1
ATOM 698 N N . VAL A 1 90 ? 6.469 12.390 -0.503 1.00 76.88 90 VAL A N 1
ATOM 699 C CA . VAL A 1 90 ? 6.378 12.254 -1.965 1.00 76.88 90 VAL A CA 1
ATOM 700 C C . VAL A 1 90 ? 7.133 13.390 -2.653 1.00 76.88 90 VAL A C 1
ATOM 702 O O . VAL A 1 90 ? 7.943 13.145 -3.541 1.00 76.88 90 VAL A O 1
ATOM 705 N N . LYS A 1 91 ? 6.942 14.638 -2.204 1.00 78.06 91 LYS A N 1
ATOM 706 C CA . LYS A 1 91 ? 7.700 15.797 -2.708 1.00 78.06 91 LYS A CA 1
ATOM 707 C C . LYS A 1 91 ? 9.209 15.631 -2.529 1.00 78.06 91 LYS A C 1
ATOM 709 O O . LYS A 1 91 ? 9.952 16.013 -3.427 1.00 78.06 91 LYS A O 1
ATOM 714 N N . SER A 1 92 ? 9.657 15.118 -1.383 1.00 79.75 92 SER A N 1
ATOM 715 C CA . SER A 1 92 ? 11.079 14.876 -1.116 1.00 79.75 92 SER A CA 1
ATOM 716 C C . SER A 1 92 ? 11.622 13.804 -2.048 1.00 79.75 92 SER A C 1
ATOM 718 O O . SER A 1 92 ? 12.593 14.062 -2.745 1.00 79.75 92 SER A O 1
ATOM 720 N N . ALA A 1 93 ? 10.939 12.659 -2.145 1.00 78.50 93 ALA A N 1
ATOM 721 C CA . ALA A 1 93 ? 11.350 11.564 -3.016 1.00 78.50 93 ALA A CA 1
ATOM 722 C C . ALA A 1 93 ? 11.443 11.997 -4.489 1.00 78.50 93 ALA A C 1
ATOM 724 O O . ALA A 1 93 ? 12.406 11.656 -5.169 1.00 78.50 93 ALA A O 1
ATOM 725 N N . ILE A 1 94 ? 10.489 12.804 -4.974 1.00 76.44 94 ILE A N 1
ATOM 726 C CA . ILE A 1 94 ? 10.542 13.359 -6.335 1.00 76.44 94 ILE A CA 1
ATOM 727 C C . ILE A 1 94 ? 11.757 14.280 -6.507 1.00 76.44 94 ILE A C 1
ATOM 729 O O . ILE A 1 94 ? 12.436 14.180 -7.522 1.00 76.44 94 ILE A O 1
ATOM 733 N N . ARG A 1 95 ? 12.057 15.160 -5.540 1.00 77.75 95 ARG A N 1
ATOM 734 C CA . ARG A 1 95 ? 13.229 16.056 -5.611 1.00 77.75 95 ARG A CA 1
ATOM 735 C C . ARG A 1 95 ? 14.550 15.293 -5.583 1.00 77.75 95 ARG A C 1
ATOM 737 O O . ARG A 1 95 ? 15.476 15.683 -6.283 1.00 77.75 95 ARG A O 1
ATOM 744 N N . ASP A 1 96 ? 14.628 14.226 -4.795 1.00 80.25 96 ASP A N 1
ATOM 745 C CA . ASP A 1 96 ? 15.821 13.380 -4.718 1.00 80.25 96 ASP A CA 1
ATOM 746 C C . ASP A 1 96 ? 16.052 12.630 -6.044 1.00 80.25 96 ASP A C 1
ATOM 748 O O . ASP A 1 96 ? 17.193 12.458 -6.470 1.00 80.25 96 ASP A O 1
ATOM 752 N N . LEU A 1 97 ? 14.972 12.223 -6.724 1.00 76.50 97 LEU A N 1
ATOM 753 C CA . LEU A 1 97 ? 15.017 11.553 -8.030 1.00 76.50 97 LEU A CA 1
ATOM 754 C C . LEU A 1 97 ? 15.254 12.520 -9.199 1.00 76.50 97 LEU A C 1
ATOM 756 O O . LEU A 1 97 ? 15.930 12.170 -10.166 1.00 76.50 97 LEU A O 1
ATOM 760 N N . GLN A 1 98 ? 14.693 13.725 -9.128 1.00 71.81 98 GLN A N 1
ATOM 761 C CA . GLN A 1 98 ? 14.828 14.773 -10.135 1.00 71.81 98 GLN A CA 1
ATOM 762 C C . GLN A 1 98 ? 15.048 16.131 -9.448 1.00 71.81 98 GLN A C 1
ATOM 764 O O . GLN A 1 98 ? 14.081 16.828 -9.129 1.00 71.81 98 GLN A O 1
ATOM 769 N N . PRO A 1 99 ? 16.319 16.531 -9.242 1.00 65.44 99 PRO A N 1
ATOM 770 C CA . PRO A 1 99 ? 16.665 17.798 -8.595 1.00 65.44 99 PRO A CA 1
ATOM 771 C C . PRO A 1 99 ? 16.171 19.036 -9.363 1.00 65.44 99 PRO A C 1
ATOM 773 O O . PRO A 1 99 ? 15.844 20.052 -8.749 1.00 65.44 99 PRO A O 1
ATOM 776 N N . ASP A 1 100 ? 16.056 18.924 -10.690 1.00 62.09 100 ASP A N 1
ATOM 777 C CA . ASP A 1 100 ? 15.701 20.011 -11.606 1.00 62.09 100 ASP A CA 1
ATOM 778 C C . ASP A 1 100 ? 14.280 19.810 -12.165 1.00 62.09 100 ASP A C 1
ATOM 780 O O . ASP A 1 100 ? 14.076 19.259 -13.247 1.00 62.09 100 ASP A O 1
ATOM 784 N N . ILE A 1 101 ? 13.259 20.234 -11.416 1.00 57.00 101 ILE A N 1
ATOM 785 C CA . ILE A 1 101 ? 11.860 20.156 -11.867 1.00 57.00 101 ILE A CA 1
ATOM 786 C C . ILE A 1 101 ? 11.539 21.381 -12.736 1.00 57.00 101 ILE A C 1
ATOM 788 O O . ILE A 1 101 ? 11.073 22.405 -12.235 1.00 57.00 101 ILE A O 1
ATOM 792 N N . HIS A 1 102 ? 11.766 21.266 -14.045 1.00 54.88 102 HIS A N 1
ATOM 793 C CA . HIS A 1 102 ? 11.115 22.125 -15.047 1.00 54.88 102 HIS A CA 1
ATOM 794 C C . HIS A 1 102 ? 10.074 21.377 -15.893 1.00 54.88 102 HIS A C 1
ATOM 796 O O . HIS A 1 102 ? 9.096 21.997 -16.293 1.00 54.88 102 HIS A O 1
ATOM 802 N N . ASP A 1 103 ? 10.211 20.058 -16.046 1.00 51.19 103 ASP A N 1
ATOM 803 C CA . ASP A 1 103 ? 9.211 19.160 -16.631 1.00 51.19 103 ASP A CA 1
ATOM 804 C C . ASP A 1 103 ? 9.210 17.846 -15.837 1.00 51.19 103 ASP A C 1
ATOM 806 O O . ASP A 1 103 ? 10.236 17.172 -15.724 1.00 51.19 103 ASP A O 1
ATOM 810 N N . ILE A 1 104 ? 8.067 17.486 -15.247 1.00 50.81 104 ILE A N 1
ATOM 811 C CA . ILE A 1 104 ? 7.893 16.197 -14.565 1.00 50.81 104 ILE A CA 1
ATOM 812 C C . ILE A 1 104 ? 7.814 15.133 -15.659 1.00 50.81 104 ILE A C 1
ATOM 814 O O . ILE A 1 104 ? 6.819 15.043 -16.376 1.00 50.81 104 ILE A O 1
ATOM 818 N N . ASN A 1 105 ? 8.873 14.343 -15.813 1.00 46.12 105 ASN A N 1
ATOM 819 C CA . ASN A 1 105 ? 8.895 13.251 -16.775 1.00 46.12 105 ASN A CA 1
ATOM 820 C C . ASN A 1 105 ? 8.018 12.117 -16.222 1.00 46.12 105 ASN A C 1
ATOM 822 O O . ASN A 1 105 ? 8.246 11.665 -15.108 1.00 46.12 105 ASN A O 1
ATOM 826 N N . CYS A 1 106 ? 7.006 11.663 -16.961 1.00 46.53 106 CYS A N 1
ATOM 827 C CA . CYS A 1 106 ? 5.927 10.795 -16.460 1.00 46.53 106 CYS A CA 1
ATOM 828 C C . CYS A 1 106 ? 6.359 9.368 -16.047 1.00 46.53 106 CYS A C 1
ATOM 830 O O . CYS A 1 106 ? 5.514 8.574 -15.646 1.00 46.53 106 CYS A O 1
ATOM 832 N N . ASN A 1 107 ? 7.650 9.036 -16.143 1.00 43.59 107 ASN A N 1
ATOM 833 C CA . ASN A 1 107 ? 8.230 7.735 -15.790 1.00 43.59 107 ASN A CA 1
ATOM 834 C C . ASN A 1 107 ? 8.873 7.759 -14.391 1.00 43.59 107 ASN A C 1
ATOM 836 O O . ASN A 1 107 ? 10.047 7.423 -14.233 1.00 43.59 107 ASN A O 1
ATOM 840 N N . ILE A 1 108 ? 8.125 8.189 -13.373 1.00 48.41 108 ILE A N 1
ATOM 841 C CA . ILE A 1 108 ? 8.592 8.150 -11.980 1.00 48.41 108 ILE A CA 1
ATOM 842 C C . ILE A 1 108 ? 8.020 6.896 -11.321 1.00 48.41 108 ILE A C 1
ATOM 844 O O . ILE A 1 108 ? 6.828 6.837 -11.024 1.00 48.41 108 ILE A O 1
ATOM 848 N N . ASN A 1 109 ? 8.879 5.908 -11.059 1.00 45.69 109 ASN A N 1
ATOM 849 C CA . ASN A 1 109 ? 8.538 4.794 -10.177 1.00 45.69 109 ASN A CA 1
ATOM 850 C C . ASN A 1 109 ? 8.459 5.318 -8.743 1.00 45.69 109 ASN A C 1
ATOM 852 O O . ASN A 1 109 ? 9.478 5.627 -8.121 1.00 45.69 109 ASN A O 1
ATOM 856 N N . PHE A 1 110 ? 7.241 5.447 -8.223 1.00 44.66 110 PHE A N 1
ATOM 857 C CA . PHE A 1 110 ? 7.034 5.794 -6.825 1.00 44.66 110 PHE A CA 1
ATOM 858 C C . PHE A 1 110 ? 7.396 4.601 -5.934 1.00 44.66 110 PHE A C 1
ATOM 860 O O . PHE A 1 110 ? 6.968 3.481 -6.219 1.00 44.66 110 PHE A O 1
ATOM 867 N N . PRO A 1 111 ? 8.132 4.812 -4.830 1.00 43.78 111 PRO A N 1
ATOM 868 C CA . PRO A 1 111 ? 8.319 3.765 -3.841 1.00 43.78 111 PRO A CA 1
ATOM 869 C C . PRO A 1 111 ? 6.962 3.345 -3.259 1.00 43.78 111 PRO A C 1
ATOM 871 O O . PRO A 1 111 ? 6.121 4.178 -2.911 1.00 43.78 111 PRO A O 1
ATOM 874 N N . ILE A 1 112 ? 6.747 2.033 -3.170 1.00 47.28 112 ILE A N 1
ATOM 875 C CA . ILE A 1 112 ? 5.576 1.441 -2.523 1.00 47.28 112 ILE A CA 1
ATOM 876 C C . ILE A 1 112 ? 5.742 1.646 -1.016 1.00 47.28 112 ILE A C 1
ATOM 878 O O . ILE A 1 112 ? 6.713 1.173 -0.431 1.00 47.28 112 ILE A O 1
ATOM 882 N N . PHE A 1 113 ? 4.792 2.329 -0.378 1.00 44.44 113 PHE A N 1
ATOM 883 C CA . PHE A 1 113 ? 4.758 2.467 1.076 1.00 44.44 113 PHE A CA 1
ATOM 884 C C . PHE A 1 113 ? 3.756 1.467 1.654 1.00 44.44 113 PHE A C 1
ATOM 886 O O . PHE A 1 113 ? 2.565 1.483 1.324 1.00 44.44 113 PHE A O 1
ATOM 893 N N . ILE A 1 114 ? 4.244 0.583 2.522 1.00 42.97 114 ILE A N 1
ATOM 894 C CA . ILE A 1 114 ? 3.446 -0.469 3.149 1.00 42.97 114 ILE A CA 1
ATOM 895 C C . ILE A 1 114 ? 3.229 -0.113 4.613 1.00 42.97 114 ILE A C 1
ATOM 897 O O . ILE A 1 114 ? 4.148 0.261 5.338 1.00 42.97 114 ILE A O 1
ATOM 901 N N . ALA A 1 115 ? 1.983 -0.232 5.059 1.00 43.25 115 ALA A N 1
ATOM 902 C CA . ALA A 1 115 ? 1.625 -0.042 6.453 1.00 43.25 115 ALA A CA 1
ATOM 903 C C . ALA A 1 115 ? 1.239 -1.391 7.072 1.00 43.25 115 ALA A C 1
ATOM 905 O O . ALA A 1 115 ? 0.259 -2.019 6.665 1.00 43.25 115 ALA A O 1
ATOM 906 N N . GLU A 1 116 ? 1.976 -1.812 8.099 1.00 34.69 116 GLU A N 1
ATOM 907 C CA . GLU A 1 116 ? 1.592 -2.928 8.968 1.00 34.69 116 GLU A CA 1
ATOM 908 C C . GLU A 1 116 ? 0.855 -2.398 10.205 1.00 34.69 116 GLU A C 1
ATOM 910 O O . GLU A 1 116 ? 1.328 -1.477 10.880 1.00 34.69 116 GLU A O 1
ATOM 915 N N . LYS A 1 117 ? -0.324 -2.957 10.520 1.00 46.66 117 LYS A N 1
ATOM 916 C CA . LYS A 1 117 ? -1.029 -2.664 11.777 1.00 46.66 117 LYS A CA 1
ATOM 917 C C . LYS A 1 117 ? -1.556 -3.932 12.447 1.00 46.66 117 LYS A C 1
ATOM 919 O O . LYS A 1 117 ? -2.300 -4.703 11.841 1.00 46.66 117 LYS A O 1
ATOM 924 N N . VAL A 1 118 ? -1.148 -4.083 13.710 1.00 38.53 118 VAL A N 1
ATOM 925 C CA . VAL A 1 118 ? -1.613 -5.082 14.687 1.00 38.53 118 VAL A CA 1
ATOM 926 C C . VAL A 1 118 ? -2.980 -4.691 15.235 1.00 38.53 118 VAL A C 1
ATOM 928 O O . VAL A 1 118 ? -3.177 -3.480 15.506 1.00 38.53 118 VAL A O 1
#

Foldseek 3Di:
DDQDDDPPDDDPVSVVVVVVVVVVVCDVPVDDPDDDDDKDWDWDDDPNKIKIKTGAQDWDKDWDFDDDDPPTDIDIDTQDDHQDCVDPVNVVLQCVVPVDPPDDDPPDDDDIDMGIDD

Organism: Trifolium pratense (NCBI:txid57577)

pLDDT: mean 74.09, std 16.74, range [29.44, 94.19]

Secondary structure (DSSP, 8-state):
------TT---HHHHHHHHHHHHHHHHHHH-TT------EEEEEEETTEEEEEEESS---EEEEEESSGGG-EEEEEE-S---STTSHHHHHHHHHH-S--SS--S---PPPEEEEE-

InterPro domains:
  IPR001932 PPM-type phosphatase-like domain [PF00481] (32-102)
  IPR036457 PPM-type phosphatase-like domain superfamily [G3DSA:3.60.40.10] (1-112)
  IPR036457 PPM-type phosphatase-like domain superfamily [SSF81606] (9-102)